Protein AF-A0A7X2J2R6-F1 (afdb_monomer_lite)

pLDDT: mean 89.41, std 8.39, range [47.78, 95.62]

Organism: NCBI:txid1983721

Structure (mmCIF, N/CA/C/O backbone):
data_AF-A0A7X2J2R6-F1
#
_entry.id   AF-A0A7X2J2R6-F1
#
loop_
_atom_site.group_PDB
_atom_site.id
_atom_site.type_symbol
_atom_site.label_atom_id
_atom_site.label_alt_id
_atom_site.label_comp_id
_atom_site.label_asym_id
_atom_site.label_entity_id
_atom_site.label_seq_id
_atom_site.pdbx_PDB_ins_code
_atom_site.Cartn_x
_atom_site.Cartn_y
_atom_site.Cartn_z
_atom_site.occupancy
_atom_site.B_iso_or_equiv
_atom_site.auth_seq_id
_atom_site.auth_comp_id
_atom_site.auth_asym_id
_atom_site.auth_atom_id
_atom_site.pdbx_PDB_model_num
ATOM 1 N N . MET A 1 1 ? 7.4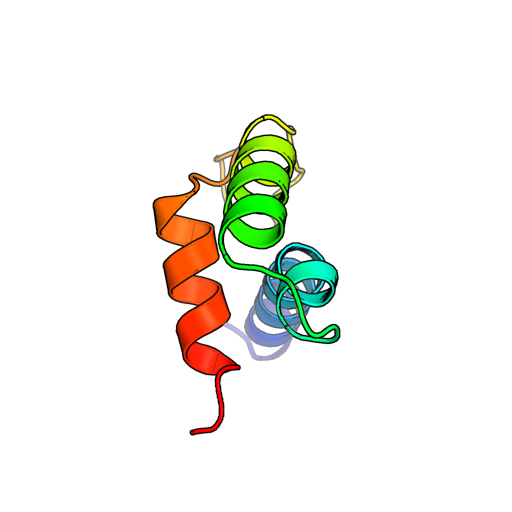65 -1.455 -21.797 1.00 63.34 1 MET A N 1
ATOM 2 C CA . MET A 1 1 ? 7.512 -2.300 -20.592 1.00 63.34 1 MET A CA 1
ATOM 3 C C . MET A 1 1 ? 6.968 -3.642 -20.998 1.00 63.34 1 MET A C 1
ATOM 5 O O . MET A 1 1 ? 5.825 -3.685 -21.446 1.00 63.34 1 MET A O 1
ATOM 9 N N . ASP A 1 2 ? 7.793 -4.674 -20.927 1.00 88.31 2 ASP A N 1
ATOM 10 C CA . ASP A 1 2 ? 7.394 -6.026 -21.309 1.00 88.31 2 ASP A CA 1
ATOM 11 C C . ASP A 1 2 ? 6.468 -6.645 -20.254 1.00 88.31 2 ASP A C 1
ATOM 13 O O . ASP A 1 2 ? 6.430 -6.200 -19.103 1.00 88.31 2 ASP A O 1
ATOM 17 N N . GLU A 1 3 ? 5.705 -7.670 -20.640 1.00 88.31 3 GLU A N 1
ATOM 18 C CA . GLU A 1 3 ? 4.722 -8.320 -19.760 1.00 88.31 3 GLU A CA 1
ATOM 19 C C . GLU A 1 3 ? 5.350 -8.825 -18.457 1.00 88.31 3 GLU A C 1
ATOM 21 O O . GLU A 1 3 ? 4.823 -8.578 -17.374 1.00 88.31 3 GLU A O 1
ATOM 26 N N . ASN A 1 4 ? 6.542 -9.418 -18.548 1.00 89.69 4 ASN A N 1
ATOM 27 C CA . ASN A 1 4 ? 7.278 -9.920 -17.388 1.00 89.69 4 ASN A CA 1
ATOM 28 C C . ASN A 1 4 ? 7.610 -8.801 -16.389 1.00 89.69 4 ASN A C 1
ATOM 30 O O . ASN A 1 4 ? 7.383 -8.954 -15.192 1.00 89.69 4 ASN A O 1
ATOM 34 N N . GLN A 1 5 ? 8.053 -7.637 -16.877 1.00 89.00 5 GLN A N 1
ATOM 35 C CA . GLN A 1 5 ? 8.344 -6.490 -16.010 1.00 89.00 5 GLN A CA 1
ATOM 36 C C . GLN A 1 5 ? 7.074 -5.959 -15.335 1.00 89.00 5 GLN A C 1
ATOM 38 O O . GLN A 1 5 ? 7.101 -5.569 -14.166 1.00 89.00 5 GLN A O 1
ATOM 43 N N . ARG A 1 6 ? 5.943 -5.940 -16.057 1.00 89.81 6 ARG A N 1
ATOM 44 C CA . ARG A 1 6 ? 4.649 -5.537 -15.485 1.00 89.81 6 ARG A CA 1
ATOM 45 C C . ARG A 1 6 ? 4.228 -6.483 -14.363 1.00 89.81 6 ARG A C 1
ATOM 47 O O . ARG A 1 6 ? 3.802 -6.003 -13.311 1.00 89.81 6 ARG A O 1
ATOM 54 N N . GLN A 1 7 ? 4.393 -7.788 -14.567 1.00 92.56 7 GLN A N 1
ATOM 55 C CA . GLN A 1 7 ? 4.057 -8.807 -13.577 1.00 92.56 7 GLN A CA 1
ATOM 56 C C . GLN A 1 7 ? 4.945 -8.719 -12.329 1.00 92.56 7 GLN A C 1
ATOM 58 O O . GLN A 1 7 ? 4.434 -8.746 -11.212 1.00 92.56 7 GLN A O 1
ATOM 63 N N . GLU A 1 8 ? 6.257 -8.550 -12.489 1.00 92.69 8 GLU A N 1
ATOM 64 C CA . GLU A 1 8 ? 7.191 -8.405 -11.364 1.00 92.69 8 GLU A CA 1
ATOM 65 C C . GLU A 1 8 ? 6.879 -7.171 -10.513 1.00 92.69 8 GLU A C 1
ATOM 67 O O . GLU A 1 8 ? 6.837 -7.240 -9.283 1.00 92.69 8 GLU A O 1
ATOM 72 N N . ILE A 1 9 ? 6.565 -6.048 -11.162 1.00 91.00 9 ILE A N 1
ATOM 73 C CA . ILE A 1 9 ? 6.143 -4.831 -10.469 1.00 91.00 9 ILE A CA 1
ATOM 74 C C . ILE A 1 9 ? 4.808 -5.035 -9.755 1.00 91.00 9 ILE A C 1
ATOM 76 O O . ILE A 1 9 ? 4.634 -4.546 -8.637 1.00 91.00 9 ILE A O 1
ATOM 80 N N . ALA A 1 10 ? 3.853 -5.729 -10.376 1.00 91.12 10 ALA A N 1
ATOM 81 C CA . ALA A 1 10 ? 2.578 -6.042 -9.742 1.00 91.12 10 ALA A CA 1
ATOM 82 C C . ALA A 1 10 ? 2.780 -6.912 -8.492 1.00 91.12 10 ALA A C 1
ATOM 84 O O . ALA A 1 10 ? 2.245 -6.579 -7.433 1.00 91.12 10 ALA A O 1
ATOM 85 N N . ASN A 1 11 ? 3.622 -7.943 -8.585 1.00 93.75 11 ASN A N 1
ATOM 86 C CA . ASN A 1 11 ? 3.964 -8.829 -7.474 1.00 93.75 11 ASN A CA 1
ATOM 87 C C . ASN A 1 11 ? 4.640 -8.065 -6.330 1.00 93.75 11 ASN A C 1
ATOM 89 O O . ASN A 1 11 ? 4.233 -8.210 -5.179 1.00 93.75 11 ASN A O 1
ATOM 93 N N . PHE A 1 12 ? 5.608 -7.196 -6.640 1.00 93.56 12 PHE A N 1
ATOM 94 C CA . PHE A 1 12 ? 6.259 -6.341 -5.646 1.00 93.56 12 PHE A CA 1
ATOM 95 C C . PHE A 1 12 ? 5.244 -5.451 -4.916 1.00 93.56 12 PHE A C 1
ATOM 97 O O . PHE A 1 12 ? 5.196 -5.419 -3.686 1.00 93.56 12 PHE A O 1
ATOM 104 N N . ARG A 1 13 ? 4.379 -4.755 -5.667 1.00 92.06 13 ARG A N 1
ATOM 105 C CA . ARG A 1 13 ? 3.346 -3.877 -5.092 1.00 92.06 13 ARG A CA 1
ATOM 106 C C . ARG A 1 13 ? 2.378 -4.650 -4.209 1.00 92.06 13 ARG A C 1
ATOM 108 O O . ARG A 1 13 ? 2.053 -4.174 -3.124 1.00 92.06 13 ARG A O 1
ATOM 115 N N . TYR A 1 14 ? 1.925 -5.812 -4.673 1.00 93.00 14 TYR A N 1
ATOM 116 C CA . TYR A 1 14 ? 1.037 -6.673 -3.904 1.00 93.00 14 TYR A CA 1
ATOM 117 C C . TYR A 1 14 ? 1.716 -7.165 -2.626 1.00 93.00 14 TYR A C 1
ATOM 119 O O . TYR A 1 14 ? 1.109 -7.074 -1.570 1.00 93.00 14 TYR A O 1
ATOM 127 N N . GLY A 1 15 ? 2.986 -7.574 -2.679 1.00 93.12 15 GLY A N 1
ATOM 128 C CA . GLY A 1 15 ? 3.747 -7.978 -1.493 1.00 93.12 15 GLY A CA 1
ATOM 129 C C . GLY A 1 15 ? 3.779 -6.907 -0.397 1.00 93.12 15 GLY A C 1
ATOM 130 O O . GLY A 1 15 ? 3.647 -7.234 0.779 1.00 93.12 15 GLY A O 1
ATOM 131 N N . LEU A 1 16 ? 3.860 -5.625 -0.774 1.00 93.38 16 LEU A N 1
ATOM 132 C CA . LEU A 1 16 ? 3.809 -4.513 0.182 1.00 93.38 16 LEU A CA 1
ATOM 133 C C . LEU A 1 16 ? 2.425 -4.320 0.807 1.00 93.38 16 LEU A C 1
ATOM 135 O O . LEU A 1 16 ? 2.323 -4.043 1.998 1.00 93.38 16 LEU A O 1
ATOM 139 N N . VAL A 1 17 ? 1.355 -4.414 0.010 1.00 93.25 17 VAL A N 1
ATOM 140 C CA . VAL A 1 17 ? -0.001 -4.094 0.485 1.00 93.25 17 VAL A CA 1
ATOM 141 C C . VAL A 1 17 ? -0.831 -5.303 0.892 1.00 93.25 17 VAL A C 1
ATOM 143 O O . VAL A 1 17 ? -1.893 -5.108 1.471 1.00 93.25 17 VAL A O 1
ATOM 146 N N . ALA A 1 18 ? -0.368 -6.532 0.659 1.00 93.00 18 ALA A N 1
ATOM 147 C CA . ALA A 1 18 ? -1.088 -7.751 1.016 1.00 93.00 18 ALA A CA 1
ATOM 148 C C . ALA A 1 18 ? -1.515 -7.747 2.495 1.00 93.00 18 ALA A C 1
ATOM 150 O O . ALA A 1 18 ? -2.712 -7.887 2.743 1.00 93.00 18 ALA A O 1
ATOM 151 N N . PRO A 1 19 ? -0.641 -7.438 3.478 1.00 91.19 19 PRO A N 1
ATOM 152 C CA . PRO A 1 19 ? -1.049 -7.351 4.881 1.00 91.19 19 PRO A CA 1
ATOM 153 C C . PRO A 1 19 ? -2.080 -6.252 5.178 1.00 91.19 19 PRO A C 1
ATOM 155 O O . PRO A 1 19 ? -2.702 -6.288 6.233 1.00 91.19 19 PRO A O 1
ATOM 158 N 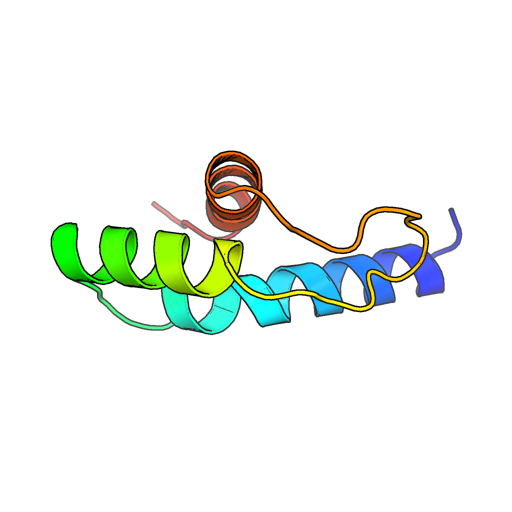N . LEU A 1 20 ? -2.237 -5.257 4.300 1.00 90.88 20 LEU A N 1
ATOM 159 C CA . LEU A 1 20 ? -3.187 -4.149 4.454 1.00 90.88 20 LEU A CA 1
ATOM 160 C C . LEU A 1 20 ? -4.559 -4.447 3.835 1.00 90.88 20 LEU A C 1
ATOM 162 O O . LEU A 1 20 ? -5.535 -3.804 4.213 1.00 90.88 20 LEU A O 1
ATOM 166 N N . VAL A 1 21 ? -4.632 -5.362 2.862 1.00 89.38 21 VAL A N 1
ATOM 167 C CA . VAL A 1 21 ? -5.854 -5.613 2.073 1.00 89.38 21 VAL A CA 1
ATOM 168 C C . VAL A 1 21 ? -6.478 -6.983 2.330 1.00 89.38 21 VAL A C 1
ATOM 170 O O . VAL A 1 21 ? -7.664 -7.152 2.073 1.00 89.38 21 VAL A O 1
ATOM 173 N N . THR A 1 22 ? -5.725 -7.960 2.847 1.00 89.06 22 THR A N 1
ATOM 174 C CA . THR A 1 22 ? -6.242 -9.321 3.085 1.00 89.06 22 THR A CA 1
ATOM 175 C C . THR A 1 22 ? -6.945 -9.489 4.432 1.00 89.06 22 THR A C 1
ATOM 177 O O . THR A 1 22 ? -7.735 -10.417 4.595 1.00 89.06 22 THR A O 1
ATOM 180 N N . ARG A 1 23 ? -6.686 -8.607 5.403 1.00 87.94 23 ARG A N 1
ATOM 181 C CA . ARG A 1 23 ? -7.293 -8.634 6.743 1.00 87.94 23 ARG A CA 1
ATOM 182 C C . ARG A 1 23 ? -8.172 -7.412 6.980 1.00 87.94 23 ARG A C 1
ATOM 184 O O . ARG A 1 23 ? -7.894 -6.328 6.471 1.00 87.94 23 ARG A O 1
ATOM 191 N N . LYS A 1 24 ? -9.218 -7.580 7.794 1.00 85.31 24 LYS A N 1
ATOM 192 C CA . LYS A 1 24 ? -9.974 -6.449 8.341 1.00 85.31 24 LYS A CA 1
ATOM 193 C C . LYS A 1 24 ? -9.126 -5.791 9.422 1.00 85.31 24 LYS A C 1
ATOM 195 O O . LYS A 1 24 ? -8.863 -6.405 10.448 1.00 85.31 24 LYS A O 1
ATOM 200 N N . LEU A 1 25 ? -8.679 -4.576 9.135 1.00 89.62 25 LEU A N 1
ATOM 201 C CA . LEU A 1 25 ? -7.897 -3.745 10.036 1.00 89.62 25 LEU A CA 1
ATOM 202 C C . LEU A 1 25 ? -8.755 -2.594 10.523 1.00 89.62 25 LEU A C 1
ATOM 204 O O . LEU A 1 25 ? -9.441 -1.951 9.725 1.00 89.62 25 LEU A O 1
ATOM 208 N N . GLU A 1 26 ? -8.643 -2.289 11.809 1.00 92.56 26 GLU A N 1
ATOM 209 C CA . GLU A 1 26 ? -9.153 -1.026 12.318 1.00 92.56 26 GLU A CA 1
ATOM 210 C C . GLU A 1 26 ? -8.345 0.135 11.711 1.00 92.56 26 GLU A C 1
ATOM 212 O O . GLU A 1 26 ? -7.144 -0.014 11.448 1.00 92.56 26 GLU A O 1
ATOM 217 N N . PRO A 1 27 ? -8.946 1.322 11.507 1.00 88.81 27 PRO A N 1
ATOM 218 C CA . PRO A 1 27 ? -8.266 2.445 10.857 1.00 88.81 27 PRO A CA 1
ATOM 219 C C . PRO A 1 27 ? -6.918 2.820 11.497 1.00 88.81 27 PRO A C 1
ATOM 221 O O . PRO A 1 27 ? -5.970 3.167 10.792 1.00 88.81 27 PRO A O 1
ATOM 224 N N . GLY A 1 28 ? -6.813 2.717 12.827 1.00 94.19 28 GLY A N 1
ATOM 225 C CA . GLY A 1 28 ? -5.572 2.972 13.563 1.00 94.19 28 GLY A CA 1
ATOM 226 C C . GLY A 1 28 ? -4.483 1.929 13.295 1.00 94.19 28 GLY A C 1
ATOM 227 O O . GLY A 1 28 ? -3.335 2.297 13.048 1.00 94.19 28 GLY A O 1
ATOM 228 N N . GLU A 1 29 ? -4.849 0.646 13.266 1.00 93.00 29 GLU A N 1
ATOM 229 C CA . GLU A 1 29 ? -3.928 -0.457 12.965 1.00 93.00 29 GLU A CA 1
ATOM 230 C C . GLU A 1 29 ? -3.434 -0.369 11.514 1.00 93.00 29 GLU A C 1
ATOM 232 O O . GLU A 1 29 ? -2.238 -0.489 11.243 1.00 93.00 29 GLU A O 1
ATOM 237 N N . GLN A 1 30 ? -4.336 -0.050 10.578 1.00 93.00 30 GLN A N 1
ATOM 238 C CA . GLN A 1 30 ? -3.979 0.174 9.179 1.00 93.00 30 GLN A CA 1
ATOM 239 C C . GLN A 1 30 ? -2.988 1.339 9.024 1.00 93.00 30 GLN A C 1
ATOM 241 O O . GLN A 1 30 ? -2.005 1.225 8.288 1.00 93.00 30 GLN A O 1
ATOM 246 N N . ALA A 1 31 ? -3.213 2.453 9.728 1.00 93.69 31 ALA A N 1
ATOM 247 C CA . ALA A 1 31 ? -2.323 3.611 9.694 1.00 93.69 31 ALA A CA 1
ATOM 248 C C . ALA A 1 31 ? -0.946 3.321 10.313 1.00 93.69 31 ALA A C 1
ATOM 250 O O . ALA A 1 31 ? 0.068 3.814 9.813 1.00 93.69 31 ALA A O 1
ATOM 251 N N . GLN A 1 32 ? -0.893 2.529 11.386 1.00 95.38 32 GLN A N 1
ATOM 252 C CA . GLN A 1 32 ? 0.362 2.116 12.010 1.00 95.38 32 GLN A CA 1
ATOM 253 C C . GLN A 1 32 ? 1.173 1.219 11.073 1.00 95.38 32 GLN A C 1
ATOM 255 O O . GLN A 1 32 ? 2.348 1.497 10.836 1.00 95.38 32 GLN A O 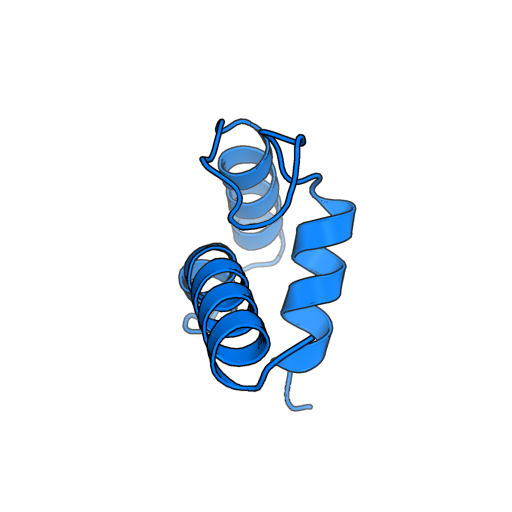1
ATOM 260 N N . LEU A 1 33 ? 0.529 0.224 10.463 1.00 94.50 33 LEU A N 1
ATOM 261 C CA . LEU A 1 33 ? 1.193 -0.685 9.534 1.00 94.50 33 LEU A CA 1
ATOM 262 C C . LEU A 1 33 ? 1.689 0.033 8.272 1.00 94.50 33 LEU A C 1
ATOM 264 O O . LEU A 1 33 ? 2.781 -0.242 7.788 1.00 94.50 33 LEU A O 1
ATOM 268 N N . LEU A 1 34 ? 0.924 0.998 7.752 1.00 94.81 34 LEU A N 1
ATOM 269 C CA . LEU A 1 34 ? 1.371 1.839 6.637 1.00 94.81 34 LEU A CA 1
ATOM 270 C C . LEU A 1 34 ? 2.662 2.593 6.962 1.00 94.81 34 LEU A C 1
ATOM 272 O O . LEU A 1 34 ? 3.557 2.668 6.121 1.00 94.81 34 LEU A O 1
ATOM 276 N N . LYS A 1 35 ? 2.747 3.169 8.166 1.00 95.62 35 LYS A N 1
ATOM 277 C CA . LYS A 1 35 ? 3.948 3.878 8.622 1.00 95.62 35 LYS A CA 1
ATOM 278 C C . LYS A 1 35 ? 5.122 2.921 8.770 1.00 95.62 35 LYS A C 1
ATOM 280 O O . LYS A 1 35 ? 6.212 3.264 8.333 1.00 95.62 35 LYS A O 1
ATOM 285 N N . GLU A 1 36 ? 4.886 1.741 9.333 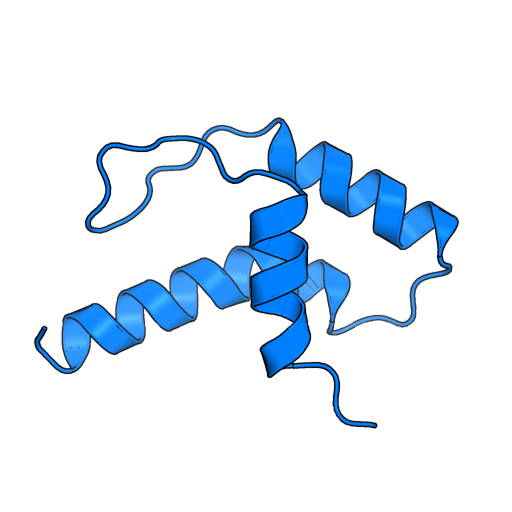1.00 95.56 3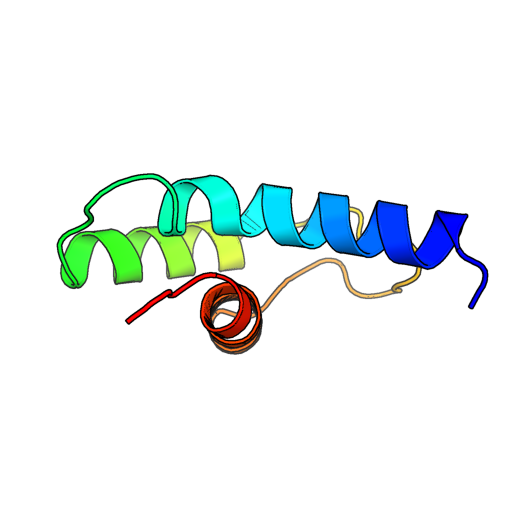6 GLU A N 1
ATOM 286 C CA . GLU A 1 36 ? 5.900 0.701 9.487 1.00 95.56 36 GLU A CA 1
ATOM 287 C C . GLU A 1 36 ? 6.452 0.246 8.132 1.00 95.56 36 GLU A C 1
ATOM 289 O O . GLU A 1 36 ? 7.655 0.289 7.917 1.00 95.56 36 GLU A O 1
ATOM 294 N N . ILE A 1 37 ? 5.601 -0.091 7.162 1.00 94.50 37 ILE A N 1
ATOM 295 C CA . ILE A 1 37 ? 6.047 -0.463 5.807 1.00 94.50 37 ILE A CA 1
ATOM 296 C C . ILE A 1 37 ? 6.844 0.691 5.172 1.00 94.50 37 ILE A C 1
ATOM 298 O O . ILE A 1 37 ? 7.875 0.477 4.542 1.00 94.50 37 ILE A O 1
ATOM 302 N N . ALA A 1 38 ? 6.418 1.939 5.373 1.00 94.94 38 ALA A N 1
ATOM 303 C CA . ALA A 1 38 ? 7.093 3.096 4.793 1.00 94.94 38 ALA A CA 1
ATOM 304 C C . ALA A 1 38 ? 8.477 3.408 5.395 1.00 94.94 38 ALA A C 1
ATOM 306 O O . ALA A 1 38 ? 9.240 4.143 4.766 1.00 94.94 38 ALA A O 1
ATOM 307 N N . THR A 1 39 ? 8.817 2.890 6.582 1.00 94.94 39 THR A N 1
ATOM 308 C CA . THR A 1 39 ? 10.150 3.083 7.183 1.00 94.94 39 THR A CA 1
ATOM 309 C C . THR A 1 39 ? 11.189 2.085 6.676 1.00 94.94 39 THR A C 1
ATOM 311 O O . THR A 1 39 ? 12.384 2.289 6.891 1.00 94.94 39 THR A O 1
ATOM 314 N N . HIS A 1 40 ? 10.761 1.021 5.996 1.00 93.31 40 HIS A N 1
ATOM 315 C CA . HIS A 1 40 ? 11.655 -0.012 5.493 1.00 93.31 40 HIS A CA 1
ATOM 316 C C . HIS A 1 40 ? 12.300 0.383 4.159 1.00 93.31 40 HIS A C 1
ATOM 318 O O . HIS A 1 40 ? 11.707 1.058 3.311 1.00 93.31 40 HIS A O 1
ATOM 324 N N . SER A 1 41 ? 13.532 -0.092 3.966 1.00 92.38 41 SER A N 1
ATOM 325 C CA . SER A 1 41 ? 14.226 -0.039 2.683 1.00 92.38 41 SER A CA 1
ATOM 326 C C . SER A 1 41 ? 13.976 -1.331 1.905 1.00 92.38 41 SER A C 1
ATOM 328 O O . SER A 1 41 ? 14.114 -2.425 2.443 1.00 92.38 41 SER A O 1
ATOM 330 N N . TYR A 1 42 ? 13.673 -1.195 0.622 1.00 91.81 42 TYR A N 1
ATOM 331 C CA . TYR A 1 42 ? 13.355 -2.260 -0.315 1.00 91.81 42 TYR A CA 1
ATOM 332 C C . TYR A 1 42 ? 14.285 -2.207 -1.522 1.00 91.81 42 TYR A C 1
ATOM 334 O O . TYR A 1 42 ? 14.697 -1.133 -1.967 1.00 91.81 42 TYR A O 1
ATOM 342 N N . GLU A 1 43 ? 14.546 -3.369 -2.106 1.00 88.69 43 GLU A N 1
ATOM 343 C CA . GLU A 1 43 ? 15.073 -3.456 -3.463 1.00 88.69 43 GLU A CA 1
ATOM 344 C C . GLU A 1 43 ? 13.901 -3.371 -4.439 1.00 88.69 43 GLU A C 1
ATOM 346 O O . GLU A 1 43 ? 13.186 -4.340 -4.690 1.00 88.69 43 GLU A O 1
ATOM 351 N N . ILE A 1 44 ? 13.646 -2.160 -4.931 1.00 87.94 44 ILE A N 1
ATOM 352 C CA . ILE A 1 44 ? 12.533 -1.906 -5.840 1.00 87.94 44 ILE A CA 1
ATOM 353 C C . ILE A 1 44 ? 12.988 -2.235 -7.260 1.00 87.94 44 ILE A C 1
ATOM 355 O O . ILE A 1 44 ? 13.767 -1.496 -7.865 1.00 87.94 44 ILE A O 1
ATOM 359 N N . LEU A 1 45 ? 12.466 -3.331 -7.810 1.00 83.44 45 LEU A N 1
ATOM 360 C CA . LEU A 1 45 ? 12.717 -3.713 -9.199 1.00 83.44 45 LEU A CA 1
ATOM 361 C C . LEU A 1 45 ? 12.362 -2.555 -10.143 1.00 83.44 45 LEU A C 1
ATOM 363 O O . LEU A 1 45 ? 11.293 -1.947 -10.038 1.00 83.44 45 LEU A O 1
ATOM 367 N N . PHE A 1 46 ? 13.269 -2.260 -11.076 1.00 86.31 46 PHE A N 1
ATOM 368 C CA . PHE A 1 46 ? 13.121 -1.201 -12.083 1.00 86.31 46 PHE A CA 1
ATOM 369 C C . PHE A 1 46 ? 12.999 0.226 -11.520 1.00 86.31 46 PHE A C 1
ATOM 371 O O . PHE A 1 46 ? 12.518 1.125 -12.212 1.00 86.31 46 PHE A O 1
ATOM 378 N N . SER A 1 47 ? 13.445 0.463 -10.283 1.00 85.44 47 SER A N 1
ATOM 379 C CA . SER A 1 47 ? 13.529 1.797 -9.692 1.00 85.44 47 SER A CA 1
ATOM 380 C C . SER A 1 47 ? 14.882 2.025 -9.027 1.00 85.44 47 SER A C 1
ATOM 382 O O . SER A 1 47 ? 15.509 1.108 -8.513 1.00 85.44 47 SER A O 1
ATOM 384 N N . THR A 1 48 ? 15.327 3.278 -9.007 1.00 86.19 48 THR A N 1
ATOM 385 C CA . THR A 1 48 ? 16.468 3.710 -8.188 1.00 86.19 48 THR A CA 1
ATOM 386 C C . THR A 1 48 ? 16.054 4.039 -6.753 1.00 86.19 48 THR A C 1
ATOM 388 O O . THR A 1 48 ? 16.909 4.200 -5.881 1.00 86.19 48 THR A O 1
ATOM 391 N N . ALA A 1 49 ? 14.747 4.150 -6.490 1.00 88.88 49 ALA A N 1
ATOM 392 C CA . ALA A 1 49 ? 14.228 4.384 -5.156 1.00 88.88 49 ALA A CA 1
ATOM 393 C C . ALA A 1 49 ? 14.370 3.125 -4.296 1.00 88.88 49 ALA A C 1
ATOM 395 O O . ALA A 1 49 ? 14.175 2.008 -4.764 1.00 88.88 49 ALA A O 1
ATOM 396 N N . LYS A 1 50 ? 14.658 3.333 -3.011 1.00 90.56 50 LYS A N 1
ATOM 397 C CA . LYS A 1 50 ? 14.751 2.257 -2.018 1.00 90.56 50 LYS A CA 1
ATOM 398 C C . LYS A 1 50 ? 13.635 2.289 -0.984 1.00 90.56 50 LYS A C 1
ATOM 400 O O . LYS A 1 50 ? 13.555 1.407 -0.154 1.00 90.56 50 LYS A O 1
ATOM 405 N N . MET A 1 51 ? 12.774 3.299 -0.996 1.00 92.12 51 MET A N 1
ATOM 406 C CA . MET A 1 51 ? 11.700 3.442 -0.012 1.00 92.12 51 MET A CA 1
ATOM 407 C C . MET A 1 51 ? 10.384 3.746 -0.710 1.00 92.12 51 MET A C 1
ATOM 409 O O . MET A 1 51 ? 10.357 4.346 -1.788 1.00 92.12 51 MET A O 1
ATOM 413 N N . VAL A 1 52 ? 9.285 3.356 -0.069 1.00 92.56 52 VAL A N 1
ATOM 414 C CA . VAL A 1 52 ? 7.929 3.603 -0.557 1.00 92.56 52 VAL A CA 1
ATOM 415 C C . VAL A 1 52 ? 7.195 4.468 0.456 1.00 92.56 52 VAL A C 1
ATOM 417 O O . VAL A 1 52 ? 7.029 4.090 1.607 1.00 92.56 52 VAL A O 1
ATOM 420 N N . SER A 1 53 ? 6.734 5.645 0.034 1.00 94.19 53 SER A N 1
ATOM 421 C CA . SER A 1 53 ? 5.994 6.544 0.922 1.00 94.19 53 SER A CA 1
ATOM 422 C C . SER A 1 53 ? 4.609 5.995 1.273 1.00 94.19 53 SER A C 1
ATOM 424 O O . SER A 1 53 ? 3.977 5.324 0.454 1.00 94.19 53 SER A O 1
ATOM 426 N N . VAL A 1 54 ? 4.078 6.385 2.438 1.00 94.75 54 VAL A N 1
ATOM 427 C CA . VAL A 1 54 ? 2.699 6.064 2.861 1.00 94.75 54 VAL A CA 1
ATOM 428 C C . VAL A 1 54 ? 1.683 6.394 1.761 1.00 94.75 54 VAL A C 1
ATOM 430 O O . VAL A 1 54 ? 0.892 5.542 1.373 1.00 94.75 54 VAL A O 1
ATOM 433 N N . ARG A 1 55 ? 1.783 7.583 1.150 1.00 94.00 55 ARG A N 1
ATOM 434 C CA . ARG A 1 55 ? 0.915 8.009 0.035 1.00 94.00 55 ARG A CA 1
ATOM 435 C C . ARG A 1 55 ? 0.981 7.073 -1.179 1.00 94.00 55 ARG A C 1
ATOM 437 O O . ARG A 1 55 ? 0.014 6.934 -1.927 1.00 94.00 55 ARG A O 1
ATOM 444 N N . THR A 1 56 ? 2.134 6.452 -1.420 1.00 94.06 56 THR A N 1
ATOM 445 C CA . THR A 1 56 ? 2.297 5.476 -2.504 1.00 94.06 56 THR A CA 1
ATOM 446 C C . THR A 1 56 ? 1.645 4.144 -2.152 1.00 94.06 56 THR A C 1
ATOM 448 O O . THR A 1 56 ? 0.950 3.585 -2.998 1.00 94.06 56 THR A O 1
ATOM 451 N N . LEU A 1 57 ? 1.787 3.683 -0.908 1.00 94.12 57 LEU A N 1
ATOM 452 C CA . LEU A 1 57 ? 1.096 2.490 -0.412 1.00 94.12 57 LEU A CA 1
ATOM 453 C C . LEU A 1 57 ? -0.428 2.667 -0.471 1.00 94.12 57 LEU A C 1
ATOM 455 O O . LEU A 1 57 ? -1.127 1.800 -0.987 1.00 94.12 57 LEU A O 1
ATOM 459 N N . GLU A 1 58 ? -0.947 3.827 -0.062 1.00 92.75 58 GLU A N 1
ATOM 460 C CA . GLU A 1 58 ? -2.369 4.175 -0.201 1.00 92.75 58 GLU A CA 1
ATOM 461 C C . GLU A 1 58 ? -2.854 4.102 -1.648 1.00 92.75 58 GLU A C 1
ATOM 463 O O . GLU A 1 58 ? -3.937 3.583 -1.925 1.00 92.75 58 GLU A O 1
ATOM 468 N N . ARG A 1 59 ? -2.038 4.579 -2.594 1.00 93.00 59 ARG A N 1
ATOM 469 C CA . ARG A 1 59 ? -2.347 4.477 -4.023 1.00 93.00 59 ARG A CA 1
ATOM 470 C C . ARG A 1 59 ? -2.384 3.023 -4.491 1.00 93.00 59 ARG A C 1
ATOM 472 O O . ARG A 1 59 ? -3.264 2.688 -5.276 1.00 93.00 59 ARG A O 1
ATOM 479 N N . TYR A 1 60 ? -1.471 2.173 -4.026 1.00 92.75 60 TYR A N 1
ATOM 480 C CA . TYR A 1 60 ? -1.487 0.744 -4.355 1.00 92.75 60 TYR A CA 1
ATOM 481 C C . TYR A 1 60 ? -2.739 0.059 -3.808 1.00 92.75 60 TYR A C 1
ATOM 483 O O . TYR A 1 60 ? -3.387 -0.679 -4.544 1.00 92.75 60 TYR A O 1
ATOM 491 N N . MET A 1 61 ? -3.145 0.373 -2.575 1.00 90.62 61 MET A N 1
ATOM 492 C CA . MET A 1 61 ? -4.360 -0.183 -1.968 1.00 90.62 61 MET A CA 1
ATOM 493 C C . MET A 1 61 ? -5.643 0.165 -2.732 1.00 90.62 61 MET A C 1
ATOM 495 O O . MET A 1 61 ? -6.567 -0.646 -2.751 1.00 90.62 61 MET A O 1
ATOM 499 N N . LYS A 1 62 ? -5.721 1.336 -3.384 1.00 88.94 62 LYS A N 1
ATOM 500 C CA . LYS A 1 62 ? -6.911 1.727 -4.166 1.00 88.94 62 LYS A CA 1
ATOM 501 C C . LYS A 1 62 ? -7.267 0.734 -5.275 1.00 88.94 62 LYS A C 1
ATOM 503 O O . LYS A 1 62 ? -8.433 0.658 -5.633 1.00 88.94 62 LYS A O 1
ATOM 508 N N . GLY A 1 63 ? -6.298 -0.021 -5.796 1.00 83.50 63 GLY A N 1
ATOM 509 C CA . GLY A 1 63 ? -6.553 -1.057 -6.80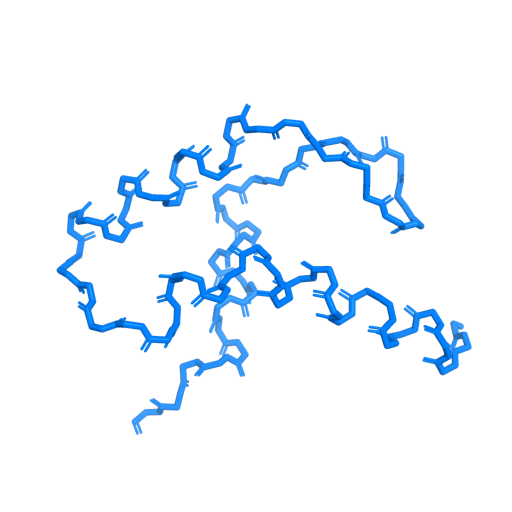2 1.00 83.50 63 GLY A CA 1
ATOM 510 C C . GLY A 1 63 ? -7.185 -2.339 -6.250 1.00 83.50 63 GLY A C 1
ATOM 511 O O . GLY A 1 63 ? -7.677 -3.141 -7.032 1.00 83.50 63 GLY A O 1
ATOM 512 N N . TYR A 1 64 ? -7.176 -2.532 -4.927 1.00 84.38 64 TYR A N 1
ATOM 513 C CA . TYR A 1 64 ? -7.609 -3.772 -4.268 1.00 84.38 64 TYR A CA 1
ATOM 514 C C . TYR A 1 64 ? -8.826 -3.597 -3.357 1.00 84.38 64 TYR A C 1
ATOM 516 O O . TYR A 1 64 ? -9.433 -4.588 -2.959 1.00 84.38 64 TYR A O 1
ATOM 524 N N . LYS A 1 65 ? -9.202 -2.360 -3.010 1.00 68.88 65 LYS A N 1
ATOM 525 C CA . LYS A 1 65 ? -10.453 -2.109 -2.288 1.00 68.88 65 LYS A CA 1
ATOM 526 C C . LYS A 1 65 ? -11.629 -2.280 -3.251 1.00 68.88 65 LYS A C 1
ATOM 528 O O . LYS A 1 65 ? -11.955 -1.371 -4.009 1.00 68.88 65 LYS A O 1
ATOM 533 N N . VAL A 1 66 ? -12.233 -3.463 -3.215 1.00 57.06 66 VAL A N 1
ATOM 534 C CA . VAL A 1 66 ? -13.569 -3.713 -3.761 1.00 57.06 66 VAL A CA 1
ATOM 535 C C . VAL A 1 66 ? -14.567 -3.089 -2.778 1.00 57.06 66 VAL A C 1
ATOM 537 O O . VAL A 1 66 ? -14.405 -3.269 -1.570 1.00 57.06 66 VAL A O 1
ATOM 540 N N . TRP A 1 67 ? -15.495 -2.273 -3.282 1.00 47.78 67 TRP A N 1
ATOM 541 C CA . TRP A 1 67 ? -16.535 -1.610 -2.485 1.00 47.78 67 TRP A CA 1
ATOM 542 C C . TRP A 1 67 ? -17.483 -2.616 -1.833 1.00 47.78 67 TRP A C 1
ATOM 544 O O . TRP A 1 67 ? -17.773 -3.643 -2.488 1.00 47.78 67 TRP A O 1
#

Foldseek 3Di:
DDPVLVVVQLVVLCVLCVVVQVDDDDPVRSVVSLVVQQVAFCPRPPDPGGGDHSVRNVVSCVVRDDD

Sequence (67 aa):
MDENQRQEIANFRYGLVAPLVTRKLEPGEQAQLLKEIATHSYEILFSTAKMVSVRTLERYMKGYKVW

Secondary structure (DSSP, 8-state):
--HHHHHHHHHHHHHHHHHHHSS---HHHHHHHHHHHHHS----TT-S-----HHHHHHHHTTT---

Radius of gyration: 12.4 Å; chains: 1; bounding box: 33×18×35 Å